Protein AF-A0A955QPY0-F1 (afdb_monomer)

Radius of gyration: 22.16 Å; Cα contacts (8 Å, |Δi|>4): 52; chains: 1; bounding box: 43×44×48 Å

pLDDT: mean 79.03, std 10.69, range [46.47, 92.56]

Sequence (100 aa):
MPRRVIIDGWKAQFAVSARRACQVLQACRATYQYRARRDPQAFLRKTIRQMAETRTRYGYRPIDVLLRREGWRVEYHHERPHGTDLTPCKFLQQAHGSRP

Structure (mmCIF, N/CA/C/O backbone):
data_AF-A0A955QPY0-F1
#
_entry.id   AF-A0A955QPY0-F1
#
loop_
_atom_site.group_PDB
_atom_site.id
_atom_site.type_symbol
_atom_site.label_atom_id
_atom_site.label_alt_id
_atom_site.label_comp_id
_atom_site.label_asym_id
_atom_site.label_entity_id
_atom_site.label_seq_id
_atom_site.pdbx_PDB_ins_code
_atom_site.Cartn_x
_atom_site.Cartn_y
_atom_site.Cartn_z
_atom_site.occupancy
_atom_site.B_iso_or_equiv
_atom_site.auth_seq_id
_atom_site.auth_comp_id
_atom_site.auth_asym_id
_atom_site.auth_atom_id
_atom_site.pdbx_PDB_model_num
ATOM 1 N N . MET A 1 1 ? -20.788 -10.981 10.338 1.00 60.19 1 MET A N 1
ATOM 2 C CA . MET A 1 1 ? -20.549 -9.694 11.031 1.00 60.19 1 MET A CA 1
ATOM 3 C C . MET A 1 1 ? -19.079 -9.588 11.432 1.00 60.19 1 MET A C 1
ATOM 5 O O . MET A 1 1 ? -18.576 -10.528 12.040 1.00 60.19 1 MET A O 1
ATOM 9 N N . PRO A 1 2 ? -18.355 -8.511 11.085 1.00 78.25 2 PRO A N 1
ATOM 10 C CA . PRO A 1 2 ? -16.948 -8.359 11.460 1.00 78.25 2 PRO A CA 1
ATOM 11 C C . PRO A 1 2 ? -16.792 -8.113 12.972 1.00 78.25 2 PRO A C 1
ATOM 13 O O . PRO A 1 2 ? -17.439 -7.229 13.531 1.00 78.25 2 PRO A O 1
ATOM 16 N N . ARG A 1 3 ? -15.884 -8.849 13.635 1.00 80.06 3 ARG A N 1
ATOM 17 C CA . ARG A 1 3 ? -15.632 -8.779 15.097 1.00 80.06 3 ARG A CA 1
ATOM 18 C C . ARG A 1 3 ? -15.359 -7.362 15.632 1.00 80.06 3 ARG A C 1
ATOM 20 O O . ARG A 1 3 ? -15.636 -7.090 16.794 1.00 80.06 3 ARG A O 1
ATOM 27 N N . ARG A 1 4 ? -14.852 -6.449 14.797 1.00 84.06 4 ARG A N 1
ATOM 28 C CA . ARG A 1 4 ? -14.633 -5.036 15.161 1.00 84.06 4 ARG A CA 1
ATOM 29 C C . ARG A 1 4 ? -15.912 -4.292 15.525 1.00 84.06 4 ARG A C 1
ATOM 31 O O . ARG A 1 4 ? -15.894 -3.554 16.496 1.00 84.06 4 ARG A O 1
ATOM 38 N N . VAL A 1 5 ? -16.999 -4.513 14.787 1.00 86.81 5 VAL A N 1
ATOM 39 C CA . VAL A 1 5 ? -18.266 -3.791 14.995 1.00 86.81 5 VAL A CA 1
ATOM 40 C C . VAL A 1 5 ? -18.850 -4.115 16.369 1.00 86.81 5 VAL A C 1
ATOM 42 O O . VAL A 1 5 ? -19.339 -3.229 17.058 1.00 86.81 5 VAL A O 1
ATOM 45 N N . ILE A 1 6 ? -18.706 -5.366 16.812 1.00 88.75 6 ILE A N 1
ATOM 46 C CA . ILE A 1 6 ? -19.126 -5.808 18.149 1.00 88.75 6 ILE A CA 1
ATOM 47 C C . ILE A 1 6 ? -18.299 -5.102 19.234 1.00 88.75 6 ILE A C 1
ATOM 49 O O . ILE A 1 6 ? -18.855 -4.603 20.208 1.00 88.75 6 ILE A O 1
ATOM 53 N N . ILE A 1 7 ? -16.977 -5.017 19.045 1.00 87.94 7 ILE A N 1
ATOM 54 C CA . ILE A 1 7 ? -16.072 -4.333 19.981 1.00 87.94 7 ILE A CA 1
ATOM 55 C C . ILE A 1 7 ? -16.390 -2.834 20.046 1.00 87.94 7 ILE A C 1
ATOM 57 O O . ILE A 1 7 ? -16.407 -2.268 21.135 1.00 87.94 7 ILE A O 1
ATOM 61 N N . ASP A 1 8 ? -16.652 -2.189 18.909 1.00 89.38 8 ASP A N 1
ATOM 62 C CA . ASP A 1 8 ? -16.983 -0.762 18.863 1.00 89.38 8 ASP A CA 1
ATOM 63 C C . ASP A 1 8 ? -18.344 -0.467 19.514 1.00 89.38 8 ASP A C 1
ATOM 65 O O . ASP A 1 8 ? -18.439 0.482 20.292 1.00 89.38 8 ASP A O 1
ATOM 69 N N . GLY A 1 9 ? -19.349 -1.326 19.309 1.00 89.56 9 GLY A N 1
ATOM 70 C CA . GLY A 1 9 ? -20.635 -1.243 20.010 1.00 89.56 9 GLY A CA 1
ATOM 71 C C . GLY A 1 9 ? -20.496 -1.402 21.528 1.00 89.56 9 GLY A C 1
ATOM 72 O O . GLY A 1 9 ? -21.022 -0.595 22.288 1.00 89.56 9 GLY A O 1
ATOM 73 N N . TRP A 1 10 ? -19.700 -2.373 21.984 1.00 89.25 10 TRP A N 1
ATOM 74 C CA . TRP A 1 10 ? -19.418 -2.571 23.412 1.00 89.25 10 TRP A CA 1
ATOM 75 C C . TRP A 1 10 ? -18.683 -1.390 24.046 1.00 89.25 10 TRP A C 1
ATOM 77 O O . TRP A 1 10 ? -18.997 -0.982 25.164 1.00 89.25 10 TRP A O 1
ATOM 87 N N . LYS A 1 11 ? -17.703 -0.818 23.341 1.00 90.62 11 LYS A N 1
ATOM 88 C CA . LYS A 1 11 ? -17.004 0.382 23.812 1.00 90.62 11 LYS A CA 1
ATOM 89 C C . LYS A 1 11 ? -17.962 1.560 23.976 1.00 90.62 11 LYS A C 1
ATOM 91 O O . LYS A 1 11 ? -17.840 2.278 24.961 1.00 90.62 11 LYS A O 1
ATOM 96 N N . ALA A 1 12 ? -18.886 1.748 23.032 1.00 90.69 12 ALA A N 1
ATOM 97 C CA . ALA A 1 12 ? -19.864 2.830 23.076 1.00 90.69 12 ALA A CA 1
ATOM 98 C C . ALA A 1 12 ? -20.891 2.637 24.202 1.00 90.69 12 ALA A C 1
ATOM 100 O O . ALA A 1 12 ? -21.182 3.580 24.928 1.00 90.69 12 ALA A O 1
ATOM 101 N N . GLN A 1 13 ? -21.394 1.414 24.385 1.00 92.56 13 GLN A N 1
ATOM 102 C CA . GLN A 1 13 ? -22.448 1.123 25.358 1.00 92.56 13 GLN A CA 1
ATOM 103 C C . GLN A 1 13 ? -21.949 1.089 26.810 1.00 92.56 13 GLN A C 1
ATOM 105 O O . GLN A 1 13 ? -22.672 1.501 27.711 1.00 92.56 13 GLN A O 1
ATOM 110 N N . PHE A 1 14 ? -20.720 0.618 27.046 1.00 88.19 14 PHE A N 1
ATOM 111 C CA . PHE A 1 14 ? -20.176 0.433 28.399 1.00 88.19 14 PHE A CA 1
ATOM 112 C C . PHE A 1 14 ? -19.045 1.410 28.757 1.00 88.19 14 PHE A C 1
ATOM 114 O O . PHE A 1 14 ? -18.429 1.258 29.809 1.00 88.19 14 PHE A O 1
ATOM 121 N N . ALA A 1 15 ? -18.720 2.373 27.885 1.00 89.69 15 ALA A N 1
ATOM 122 C CA . ALA A 1 15 ? -17.603 3.316 28.054 1.00 89.69 15 ALA A CA 1
ATOM 123 C C . ALA A 1 15 ? -16.256 2.636 28.397 1.00 89.69 15 ALA A C 1
ATOM 125 O O . ALA A 1 15 ? -15.404 3.180 29.100 1.00 89.69 15 ALA A O 1
ATOM 126 N N . VAL A 1 16 ? -16.049 1.412 27.900 1.00 89.00 16 VAL A N 1
ATOM 127 C CA . VAL A 1 16 ? -14.858 0.607 28.194 1.00 89.00 16 VAL A CA 1
ATOM 128 C C . VAL A 1 16 ? -13.754 0.818 27.163 1.00 89.00 16 VAL A C 1
ATOM 130 O O . VAL A 1 16 ? -13.991 1.090 25.986 1.00 89.00 16 VAL A O 1
ATOM 133 N N . SER A 1 17 ? -12.501 0.620 27.580 1.00 88.06 17 SER A N 1
ATOM 134 C CA . SER A 1 17 ? -11.375 0.622 26.645 1.00 88.06 17 SER A CA 1
ATOM 135 C C . SER A 1 17 ? -11.460 -0.554 25.664 1.00 88.06 17 SER A C 1
ATOM 137 O O . SER A 1 17 ? -11.930 -1.645 25.997 1.00 88.06 17 SER A O 1
ATOM 139 N N . ALA A 1 18 ? -10.900 -0.378 24.462 1.00 86.25 18 ALA A N 1
ATOM 140 C CA . ALA A 1 18 ? -10.803 -1.458 23.477 1.00 86.25 18 ALA A CA 1
ATOM 141 C C . ALA A 1 18 ? -10.097 -2.708 24.033 1.00 86.25 18 ALA A C 1
ATOM 143 O O . ALA A 1 18 ? -10.404 -3.822 23.624 1.00 86.25 18 ALA A O 1
ATOM 144 N N . ARG A 1 19 ? -9.173 -2.531 24.989 1.00 87.31 19 ARG A N 1
ATOM 145 C CA . ARG A 1 19 ? -8.479 -3.630 25.671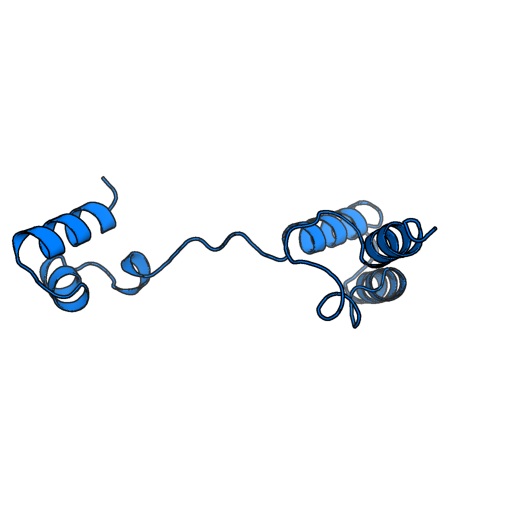 1.00 87.31 19 ARG A CA 1
ATOM 146 C C . ARG A 1 19 ? -9.452 -4.489 26.476 1.00 87.31 19 ARG A C 1
ATOM 148 O O . ARG A 1 19 ? -9.434 -5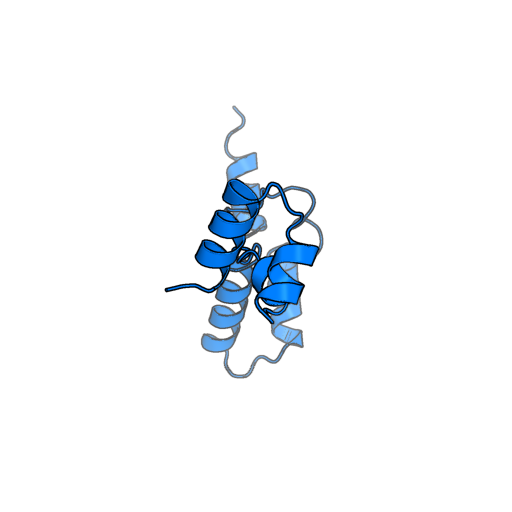.705 26.326 1.00 87.31 19 ARG A O 1
ATOM 155 N N . ARG A 1 20 ? -10.298 -3.851 27.289 1.00 87.81 20 ARG A N 1
ATOM 156 C CA . ARG A 1 20 ? -11.294 -4.522 28.135 1.00 87.81 20 ARG A CA 1
ATOM 157 C C . ARG A 1 20 ? -12.341 -5.232 27.272 1.00 87.81 20 ARG A C 1
ATOM 159 O O . ARG A 1 20 ? -12.608 -6.405 27.492 1.00 87.81 20 ARG A O 1
ATOM 166 N N . ALA A 1 21 ? -12.838 -4.561 26.232 1.00 88.50 21 ALA A N 1
ATOM 167 C CA . ALA A 1 21 ? -13.780 -5.150 25.281 1.00 88.50 21 ALA A CA 1
ATOM 168 C C . ALA A 1 21 ? -13.185 -6.365 24.538 1.00 88.50 21 ALA A C 1
ATOM 170 O O . ALA A 1 21 ? -13.834 -7.401 24.441 1.00 88.50 21 ALA A O 1
ATOM 171 N N . CYS A 1 22 ? -11.928 -6.287 24.074 1.00 89.62 22 CYS A N 1
ATO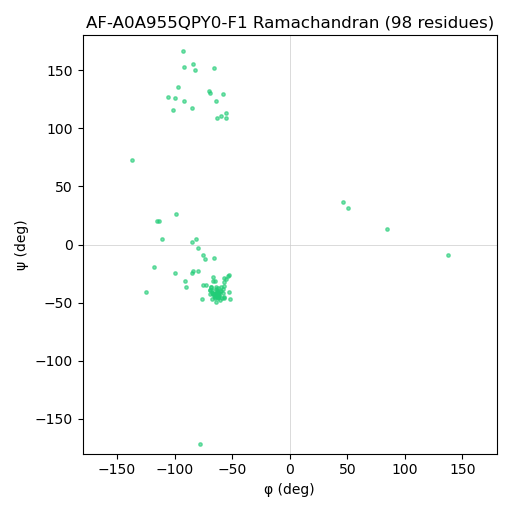M 172 C CA . CYS A 1 22 ? -11.255 -7.419 23.422 1.00 89.62 22 CYS A CA 1
ATOM 173 C C . CYS A 1 22 ? -11.039 -8.611 24.369 1.00 89.62 22 CYS A C 1
ATOM 175 O O . CYS A 1 22 ? -11.172 -9.749 23.933 1.00 89.62 22 CYS A O 1
ATOM 177 N N . GLN A 1 23 ? -10.710 -8.366 25.644 1.00 89.00 23 GLN A N 1
ATOM 178 C CA . GLN A 1 23 ? -10.522 -9.428 26.642 1.00 89.00 23 GLN A CA 1
ATOM 179 C C . GLN A 1 23 ? -11.822 -10.187 26.923 1.00 89.00 23 GLN A C 1
ATOM 181 O O . GLN A 1 23 ? -11.815 -11.413 26.918 1.00 89.00 23 GLN A O 1
ATOM 186 N N . VAL A 1 24 ? -12.930 -9.467 27.120 1.00 89.25 24 VAL A N 1
ATOM 187 C CA . VAL A 1 24 ? -14.244 -10.072 27.401 1.00 89.25 24 VAL A CA 1
ATOM 188 C C . VAL A 1 24 ? -14.763 -10.851 26.193 1.00 89.25 24 VAL A C 1
ATOM 190 O O . VAL A 1 24 ? -15.239 -11.970 26.334 1.00 89.25 24 VAL A O 1
ATOM 193 N N . LEU A 1 25 ? -14.613 -10.293 24.989 1.00 86.38 25 LEU A N 1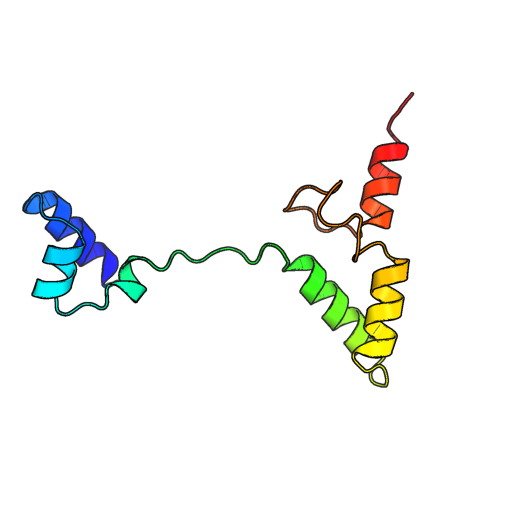
ATOM 194 C CA . LEU A 1 25 ? -15.063 -10.919 23.742 1.00 86.38 25 LEU A CA 1
ATOM 195 C C . LEU A 1 25 ? -14.083 -11.977 23.198 1.00 86.38 25 LEU A C 1
ATOM 197 O O . LEU A 1 25 ? -14.276 -12.453 22.079 1.00 86.38 25 LEU A O 1
ATOM 201 N N . GLN A 1 26 ? -13.010 -12.293 23.938 1.00 86.94 26 GLN A N 1
ATOM 202 C CA . GLN A 1 26 ? -11.918 -13.187 23.521 1.00 86.94 26 GLN A CA 1
ATOM 203 C C . GLN A 1 26 ? -11.411 -12.903 22.094 1.00 86.94 26 GLN A C 1
ATOM 205 O O . GLN A 1 26 ? -11.061 -13.797 21.322 1.00 86.94 26 GLN A O 1
ATOM 210 N N . ALA A 1 27 ? -11.380 -11.624 21.721 1.00 84.94 27 ALA A N 1
ATOM 211 C CA . ALA A 1 27 ? -10.947 -11.175 20.411 1.00 84.94 27 ALA A CA 1
ATOM 212 C C . ALA A 1 27 ? -9.479 -10.739 20.459 1.00 84.94 27 ALA A C 1
ATOM 214 O O . ALA A 1 27 ? -9.056 -9.991 21.344 1.00 84.94 27 ALA A O 1
ATOM 215 N N . CYS A 1 28 ? -8.686 -11.143 19.464 1.00 85.12 28 CYS A N 1
ATOM 216 C CA . CYS A 1 28 ? -7.303 -10.692 19.370 1.00 85.12 28 CYS A CA 1
ATOM 217 C C . CYS A 1 28 ? -7.245 -9.170 19.146 1.00 85.12 28 CYS A C 1
ATOM 219 O O . CYS A 1 28 ? -7.755 -8.628 18.159 1.00 85.12 28 CYS A O 1
ATOM 221 N N . ARG A 1 29 ? -6.539 -8.463 20.033 1.00 84.31 29 ARG A N 1
ATOM 222 C CA . ARG A 1 29 ? -6.312 -7.013 19.912 1.00 84.31 29 ARG A CA 1
ATOM 223 C C . ARG A 1 29 ? -5.633 -6.643 18.591 1.00 84.31 29 ARG A C 1
ATOM 225 O O . ARG A 1 29 ? -5.970 -5.616 18.010 1.00 84.31 29 ARG A O 1
ATOM 232 N N . ALA A 1 30 ? -4.722 -7.486 18.101 1.00 84.50 30 ALA A N 1
ATOM 233 C CA . ALA A 1 30 ? -4.021 -7.278 16.834 1.00 84.50 30 ALA A CA 1
ATOM 234 C C . ALA A 1 30 ? -5.002 -7.135 15.660 1.00 84.50 30 ALA A C 1
ATOM 236 O O . ALA A 1 30 ? -4.924 -6.173 14.902 1.00 84.50 30 ALA A O 1
ATOM 237 N N . THR A 1 31 ? -6.004 -8.014 15.575 1.00 84.06 31 THR A N 1
ATOM 238 C CA . THR A 1 31 ? -7.058 -7.930 14.552 1.00 84.06 31 THR A CA 1
ATOM 239 C C . THR A 1 31 ? -7.964 -6.709 14.713 1.00 84.06 31 THR A C 1
ATOM 241 O O . THR A 1 31 ? -8.426 -6.162 13.714 1.00 84.06 31 THR A O 1
ATOM 244 N N . TYR A 1 32 ? -8.198 -6.238 15.945 1.00 84.19 32 TYR A N 1
ATOM 245 C CA . TYR A 1 32 ? -8.947 -4.999 16.189 1.00 84.19 32 TYR A CA 1
ATOM 246 C C . TYR A 1 32 ? -8.147 -3.742 15.820 1.00 84.19 32 TYR A C 1
ATOM 248 O O . TYR A 1 32 ? -8.715 -2.762 15.351 1.00 84.19 32 TYR A O 1
ATOM 256 N N . GLN A 1 33 ? -6.829 -3.746 16.014 1.00 84.69 33 GLN A N 1
ATOM 257 C CA . GLN A 1 33 ? -5.974 -2.596 15.709 1.00 84.69 33 GLN A CA 1
ATOM 258 C C . GLN A 1 33 ? -5.526 -2.548 14.250 1.00 84.69 33 GLN A C 1
ATOM 260 O O . GLN A 1 33 ? -5.241 -1.465 13.742 1.00 84.69 33 GLN A O 1
ATOM 265 N N . TYR A 1 34 ? -5.494 -3.691 13.563 1.00 84.88 34 TYR A N 1
ATOM 266 C CA . TYR A 1 34 ? -5.065 -3.789 12.174 1.00 84.88 34 TYR A CA 1
ATOM 267 C C . TYR A 1 34 ? -5.867 -2.836 11.286 1.00 84.88 34 TYR A C 1
ATOM 269 O O . TYR A 1 34 ? -7.051 -3.041 11.061 1.00 84.88 34 TYR A O 1
ATOM 277 N N . ARG A 1 35 ? -5.277 -1.762 10.779 1.00 78.31 35 ARG A N 1
ATOM 278 C CA . ARG A 1 35 ? -5.902 -0.974 9.714 1.00 78.31 35 ARG A CA 1
ATOM 279 C C . ARG A 1 35 ? -5.250 -1.405 8.418 1.00 78.31 35 ARG A C 1
ATOM 281 O O . ARG A 1 35 ? -4.023 -1.371 8.336 1.00 78.31 35 ARG A O 1
ATOM 288 N N . ALA A 1 36 ? -6.056 -1.812 7.439 1.00 75.25 36 ALA A N 1
ATOM 289 C CA . ALA A 1 36 ? -5.555 -2.046 6.096 1.00 75.25 36 ALA A CA 1
ATOM 290 C C . ALA A 1 36 ? -4.868 -0.756 5.631 1.00 75.25 36 ALA A C 1
ATOM 292 O O . ALA A 1 36 ? -5.503 0.291 5.510 1.00 75.25 36 ALA A O 1
ATOM 293 N N . ARG A 1 37 ? -3.549 -0.814 5.464 1.00 71.12 37 ARG A N 1
ATOM 294 C CA . ARG A 1 37 ? -2.779 0.273 4.869 1.00 71.12 37 ARG A CA 1
ATOM 295 C C . ARG A 1 37 ? -2.707 -0.026 3.383 1.00 71.12 37 ARG A C 1
ATOM 297 O O . ARG A 1 37 ? -2.262 -1.109 3.006 1.00 71.12 37 ARG A O 1
ATOM 304 N N . ARG A 1 38 ? -3.165 0.912 2.551 1.00 65.25 38 ARG A N 1
ATOM 305 C CA . ARG A 1 38 ? -2.905 0.850 1.111 1.00 65.25 38 ARG A CA 1
ATOM 306 C C . ARG A 1 38 ? -1.392 0.816 0.939 1.00 65.25 38 ARG A C 1
ATOM 308 O O . ARG A 1 38 ? -0.704 1.609 1.577 1.00 65.25 38 ARG A O 1
ATOM 315 N N . ASP A 1 39 ? -0.896 -0.135 0.155 1.00 66.69 39 ASP A N 1
ATOM 316 C CA . ASP A 1 39 ? 0.537 -0.28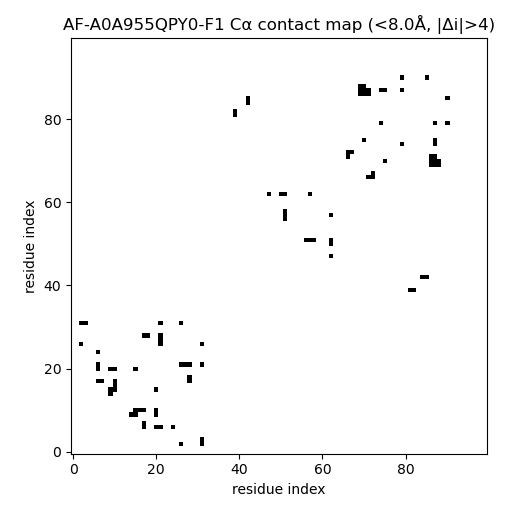8 -0.072 1.00 66.69 39 ASP A CA 1
ATOM 317 C C . ASP A 1 39 ? 1.071 1.009 -0.703 1.00 66.69 39 ASP A C 1
ATOM 319 O O . ASP A 1 39 ? 0.712 1.311 -1.847 1.00 66.69 39 ASP A O 1
ATOM 323 N N . PRO A 1 40 ? 1.889 1.802 0.017 1.00 66.00 40 PRO A N 1
ATOM 324 C CA . PRO A 1 40 ? 2.403 3.062 -0.511 1.00 66.00 40 PRO A CA 1
ATOM 325 C C . PRO A 1 40 ? 3.342 2.838 -1.705 1.00 66.00 40 PRO A C 1
ATOM 327 O O . PRO A 1 40 ? 3.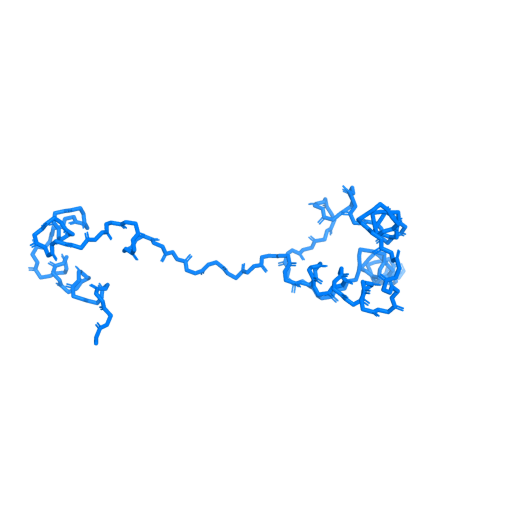679 3.789 -2.402 1.00 66.00 40 PRO A O 1
ATOM 330 N N . GLN A 1 41 ? 3.761 1.592 -1.953 1.00 73.12 41 GLN A N 1
ATOM 331 C CA . GLN A 1 41 ? 4.685 1.199 -3.013 1.00 73.12 41 GLN A CA 1
ATOM 332 C C . GLN A 1 41 ? 4.025 0.282 -4.055 1.00 73.12 41 GLN A C 1
ATOM 334 O O . GLN A 1 41 ? 4.722 -0.411 -4.799 1.00 73.12 41 GLN A O 1
ATOM 339 N N . ALA A 1 42 ? 2.688 0.278 -4.146 1.00 77.44 42 ALA A N 1
ATOM 340 C CA . ALA A 1 42 ? 1.955 -0.541 -5.116 1.00 77.44 42 ALA A CA 1
ATOM 341 C C . ALA A 1 42 ? 2.457 -0.333 -6.557 1.00 77.44 42 ALA A C 1
ATOM 343 O O . ALA A 1 42 ? 2.638 -1.298 -7.302 1.00 77.44 42 ALA A O 1
ATOM 344 N N . PHE A 1 43 ? 2.746 0.919 -6.924 1.00 79.12 43 PHE A N 1
ATOM 345 C CA . PHE A 1 43 ? 3.267 1.265 -8.241 1.00 79.12 43 PHE A CA 1
ATOM 346 C C . PHE A 1 43 ? 4.692 0.721 -8.468 1.00 79.12 43 PHE A C 1
ATOM 348 O O . PHE A 1 43 ? 4.931 0.053 -9.469 1.00 79.12 43 PHE A O 1
ATOM 355 N N . LEU A 1 44 ? 5.613 0.888 -7.509 1.00 80.44 44 LEU A N 1
ATOM 356 C CA . LEU A 1 44 ? 6.969 0.319 -7.586 1.00 80.44 44 LEU A CA 1
ATOM 357 C C . LEU A 1 44 ? 6.938 -1.207 -7.756 1.00 80.44 44 LEU A C 1
ATOM 359 O O . LEU A 1 44 ? 7.627 -1.759 -8.610 1.00 80.44 44 LEU A O 1
ATOM 363 N N . ARG A 1 45 ? 6.097 -1.899 -6.982 1.00 84.25 45 ARG A N 1
ATOM 364 C CA . ARG A 1 45 ? 5.939 -3.358 -7.088 1.00 84.25 45 ARG A CA 1
ATOM 365 C C . ARG A 1 45 ? 5.395 -3.786 -8.446 1.00 84.25 45 ARG A C 1
ATOM 367 O O . ARG A 1 45 ? 5.85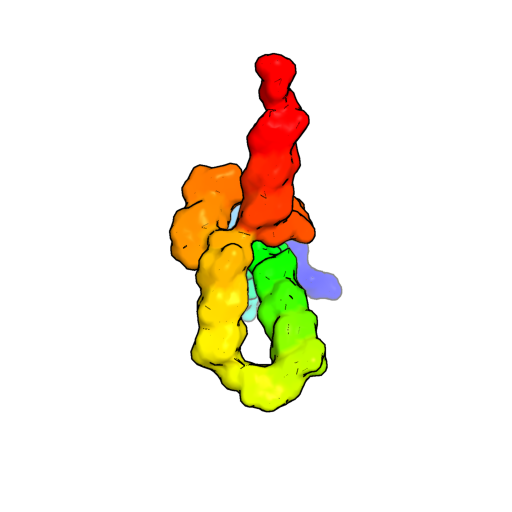8 -4.787 -8.991 1.00 84.25 45 ARG A O 1
ATOM 374 N N . LYS A 1 46 ? 4.443 -3.030 -9.003 1.00 86.12 46 LYS A N 1
ATOM 375 C CA . LYS A 1 46 ? 3.918 -3.262 -10.355 1.00 86.12 46 LYS A CA 1
ATOM 376 C C . LYS A 1 46 ? 5.017 -3.095 -11.406 1.00 86.12 46 LYS A C 1
ATOM 378 O O . LYS A 1 46 ? 5.162 -3.967 -12.254 1.00 86.12 46 LYS A O 1
ATOM 383 N N . THR A 1 47 ? 5.825 -2.044 -11.304 1.00 85.06 47 THR A N 1
ATOM 384 C CA . THR A 1 47 ? 6.955 -1.793 -12.208 1.00 85.06 47 THR A CA 1
ATOM 385 C C . THR A 1 47 ? 8.004 -2.902 -12.130 1.00 85.06 47 THR A C 1
ATOM 387 O O . THR A 1 47 ? 8.422 -3.420 -13.161 1.00 85.06 47 THR A O 1
ATOM 390 N N . ILE A 1 48 ? 8.375 -3.343 -10.922 1.00 86.25 48 ILE A N 1
ATOM 391 C CA . ILE A 1 48 ? 9.302 -4.472 -10.728 1.00 86.25 48 ILE A CA 1
ATOM 392 C C . ILE A 1 48 ? 8.756 -5.740 -11.386 1.00 86.25 48 ILE A C 1
ATOM 394 O O . ILE A 1 48 ? 9.486 -6.427 -12.100 1.00 86.25 48 ILE A O 1
ATOM 398 N N . ARG A 1 49 ? 7.468 -6.036 -11.173 1.00 88.44 49 ARG A N 1
ATOM 399 C CA . ARG A 1 49 ? 6.807 -7.190 -11.786 1.00 88.44 49 ARG A CA 1
ATOM 400 C C . ARG A 1 49 ? 6.841 -7.100 -13.310 1.00 88.44 49 ARG A C 1
ATOM 402 O O . ARG A 1 49 ? 7.278 -8.046 -13.949 1.00 88.44 49 ARG A O 1
ATOM 409 N N . GLN A 1 50 ? 6.485 -5.953 -13.878 1.00 88.50 50 GLN A N 1
ATOM 410 C CA . GLN A 1 50 ? 6.513 -5.732 -15.322 1.00 88.50 50 GLN A CA 1
ATOM 411 C C . GLN A 1 50 ? 7.927 -5.881 -15.907 1.00 88.50 50 GLN A C 1
ATOM 413 O O . GLN A 1 50 ? 8.100 -6.473 -16.973 1.00 88.50 50 GLN A O 1
ATOM 418 N N . MET A 1 51 ? 8.957 -5.385 -15.215 1.00 86.44 51 MET A N 1
ATOM 419 C CA . MET A 1 51 ? 10.355 -5.561 -15.626 1.00 86.44 51 MET A CA 1
ATOM 420 C C . MET A 1 51 ? 10.773 -7.036 -15.614 1.00 86.44 51 MET A C 1
ATOM 422 O O . MET A 1 51 ? 11.460 -7.475 -16.537 1.00 86.44 51 MET A O 1
ATOM 426 N N . ALA A 1 52 ? 10.347 -7.793 -14.599 1.00 87.38 52 ALA A N 1
ATOM 427 C CA . ALA A 1 52 ? 10.614 -9.226 -14.492 1.00 87.38 52 ALA A CA 1
ATOM 428 C C . ALA A 1 52 ? 9.854 -10.040 -15.557 1.00 87.38 52 ALA A C 1
ATOM 430 O O . ALA A 1 52 ? 10.423 -10.952 -16.150 1.00 87.38 52 ALA A O 1
ATOM 431 N N . GLU A 1 53 ? 8.604 -9.677 -15.850 1.00 87.38 53 GLU A N 1
ATOM 432 C CA . GLU A 1 53 ? 7.780 -10.299 -16.896 1.00 87.38 53 GLU A CA 1
ATOM 433 C C . GLU A 1 53 ? 8.361 -10.048 -18.292 1.00 87.38 53 GLU A C 1
ATOM 435 O O . GLU A 1 53 ? 8.496 -10.975 -19.085 1.00 87.38 53 GLU A O 1
ATOM 440 N N . THR A 1 54 ? 8.783 -8.812 -18.575 1.00 87.12 54 THR A N 1
ATOM 441 C CA . THR A 1 54 ? 9.366 -8.435 -19.876 1.00 87.12 54 THR A CA 1
ATOM 442 C C . THR A 1 54 ? 10.718 -9.118 -20.114 1.00 87.12 54 THR A C 1
ATOM 444 O O . THR A 1 54 ? 11.131 -9.323 -21.255 1.00 87.12 54 THR A O 1
ATOM 447 N N . ARG A 1 55 ? 11.454 -9.440 -19.043 1.00 82.12 55 ARG A N 1
ATOM 448 C CA . ARG A 1 55 ? 12.815 -9.985 -19.113 1.00 82.12 55 ARG A CA 1
ATOM 449 C C . ARG A 1 55 ? 12.987 -11.129 -18.117 1.00 82.12 55 ARG A C 1
ATOM 451 O O . ARG A 1 55 ? 13.719 -11.000 -17.145 1.00 82.12 55 ARG A O 1
ATOM 458 N N . THR A 1 56 ? 12.383 -12.282 -18.399 1.00 77.19 56 THR A N 1
ATOM 459 C CA . THR A 1 56 ? 12.342 -13.457 -17.500 1.00 77.19 56 THR A CA 1
ATOM 460 C C . THR A 1 56 ? 13.714 -13.946 -17.010 1.00 77.19 56 THR A C 1
ATOM 462 O O . THR A 1 56 ? 13.822 -14.497 -15.921 1.00 77.19 56 THR A O 1
ATOM 465 N N . ARG A 1 57 ? 14.794 -13.720 -17.775 1.00 86.94 57 ARG A N 1
ATOM 466 C CA . ARG A 1 57 ? 16.171 -14.072 -17.365 1.00 86.94 57 ARG A CA 1
ATOM 467 C C . ARG A 1 57 ? 16.775 -13.126 -16.320 1.00 86.94 57 ARG A C 1
ATOM 469 O O . ARG A 1 57 ? 17.877 -13.373 -15.836 1.00 86.94 57 ARG A O 1
ATOM 476 N N . TYR A 1 58 ? 16.116 -12.013 -16.013 1.00 82.50 58 TYR A N 1
ATOM 477 C CA . TYR A 1 58 ? 16.658 -11.003 -15.115 1.00 82.50 58 TYR A CA 1
ATOM 478 C C . TYR A 1 58 ? 16.347 -11.394 -13.672 1.00 82.50 58 TYR A C 1
ATOM 480 O O . TYR A 1 58 ? 15.193 -11.458 -13.260 1.00 82.50 58 TYR A O 1
ATOM 488 N N . GLY A 1 59 ? 17.399 -11.629 -12.888 1.00 82.12 59 GLY A N 1
ATOM 489 C CA . GLY A 1 59 ? 17.289 -11.741 -11.436 1.00 82.12 59 GLY A CA 1
ATOM 490 C C . GLY A 1 59 ? 17.165 -10.374 -10.752 1.00 82.12 59 GLY A C 1
ATOM 491 O O . GLY A 1 59 ? 17.095 -9.322 -11.392 1.00 82.12 59 GLY A O 1
ATOM 492 N N . TYR A 1 60 ? 17.234 -10.374 -9.421 1.00 84.88 60 TYR A N 1
ATOM 493 C CA . TYR A 1 60 ? 17.131 -9.155 -8.608 1.00 84.88 60 TYR A CA 1
ATOM 494 C C . TYR A 1 60 ? 18.188 -8.087 -8.957 1.00 84.88 60 TYR A C 1
ATOM 496 O O . TYR A 1 60 ? 17.920 -6.891 -8.871 1.00 84.88 60 TYR A O 1
ATOM 504 N N . ARG A 1 61 ? 19.393 -8.504 -9.371 1.00 85.75 61 ARG A N 1
ATOM 505 C CA . ARG A 1 61 ? 20.537 -7.606 -9.583 1.00 85.75 61 ARG A CA 1
ATOM 506 C C . ARG A 1 61 ? 20.438 -6.791 -10.884 1.00 85.75 61 ARG A C 1
ATOM 508 O O . ARG A 1 61 ? 20.602 -5.576 -10.807 1.00 85.75 61 ARG A O 1
ATOM 515 N N . PRO A 1 62 ? 20.099 -7.379 -12.048 1.00 87.94 62 PRO A N 1
ATOM 516 C CA . PRO A 1 62 ? 19.751 -6.599 -13.239 1.00 87.94 62 PRO A CA 1
ATOM 517 C C . PRO A 1 62 ? 18.573 -5.636 -13.025 1.00 87.94 62 PRO A C 1
ATOM 519 O O . PRO A 1 62 ? 18.606 -4.513 -13.523 1.00 87.94 62 PRO A O 1
ATOM 522 N N . ILE A 1 63 ? 17.555 -6.046 -12.259 1.00 87.56 63 ILE A N 1
ATOM 523 C CA . ILE A 1 63 ? 16.398 -5.195 -11.944 1.00 87.56 63 ILE A CA 1
ATOM 524 C C . ILE A 1 63 ? 16.812 -4.014 -11.051 1.00 87.56 63 ILE A C 1
ATOM 526 O O . ILE A 1 63 ? 16.413 -2.887 -11.330 1.00 87.56 63 ILE A O 1
ATOM 530 N N . ASP A 1 64 ? 17.676 -4.219 -10.049 1.00 85.56 64 ASP A N 1
ATOM 531 C CA . ASP A 1 64 ? 18.213 -3.129 -9.212 1.00 85.56 64 ASP A CA 1
ATOM 532 C C . ASP A 1 64 ? 18.980 -2.088 -10.047 1.00 85.56 64 ASP A C 1
ATOM 534 O O . ASP A 1 64 ? 18.859 -0.891 -9.799 1.00 85.56 64 ASP A O 1
ATOM 538 N N . VAL A 1 65 ? 19.716 -2.503 -11.086 1.00 88.06 65 VAL A N 1
ATOM 539 C CA . VAL A 1 65 ? 20.388 -1.559 -12.001 1.00 88.06 65 VAL A CA 1
ATOM 540 C C . VAL A 1 65 ? 19.376 -0.747 -12.816 1.00 88.06 65 VAL A C 1
ATOM 542 O O . VAL A 1 65 ? 19.555 0.459 -12.976 1.00 88.06 65 VAL A O 1
ATOM 545 N N . LEU A 1 66 ? 18.305 -1.371 -13.313 1.00 86.38 66 LEU A N 1
ATOM 546 C CA . LEU A 1 66 ? 17.244 -0.666 -14.046 1.00 86.38 66 LEU A CA 1
ATOM 547 C C . LEU A 1 66 ? 16.503 0.332 -13.153 1.00 86.38 66 LEU A C 1
ATOM 549 O O . LEU A 1 66 ? 16.292 1.474 -13.551 1.00 86.38 66 LEU A O 1
ATOM 553 N N . LEU A 1 67 ? 16.191 -0.066 -11.921 1.00 85.50 67 LEU A N 1
ATOM 554 C CA . LEU A 1 67 ? 15.566 0.808 -10.934 1.00 85.50 67 LEU A CA 1
ATOM 555 C C . LEU A 1 67 ? 16.460 2.005 -10.583 1.00 85.50 67 LEU A C 1
ATOM 557 O O . LEU A 1 67 ? 15.976 3.122 -10.430 1.00 85.50 67 LEU A O 1
ATOM 561 N N . ARG A 1 68 ? 17.779 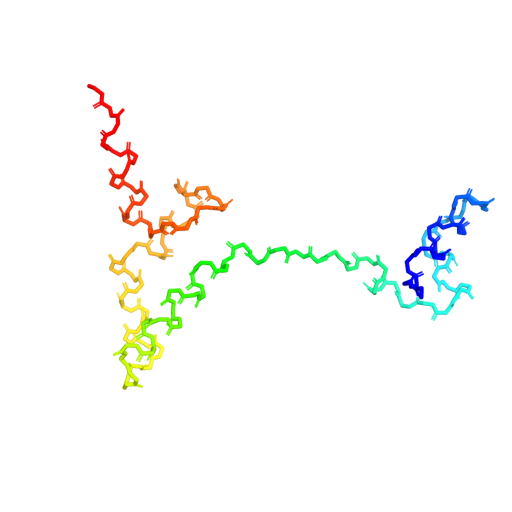1.809 -10.500 1.00 83.38 68 ARG A N 1
ATOM 562 C CA . ARG A 1 68 ? 18.720 2.922 -10.304 1.00 83.38 68 ARG A CA 1
ATOM 563 C C . ARG A 1 68 ? 18.709 3.902 -11.474 1.00 83.38 68 ARG A C 1
ATOM 565 O O . ARG A 1 68 ? 18.739 5.100 -11.232 1.00 83.38 68 ARG A O 1
ATOM 572 N N . ARG A 1 69 ? 18.632 3.408 -12.716 1.00 83.06 69 ARG A N 1
ATOM 573 C CA . ARG A 1 69 ? 18.546 4.258 -13.919 1.00 83.06 69 ARG A CA 1
ATOM 574 C C . ARG A 1 69 ? 17.257 5.076 -13.974 1.00 83.06 69 ARG A C 1
ATOM 576 O O . ARG A 1 69 ? 17.269 6.173 -14.508 1.00 83.06 69 ARG A O 1
ATOM 583 N N . GLU A 1 70 ? 16.168 4.550 -13.425 1.00 80.69 70 GLU A N 1
ATOM 584 C CA . GLU A 1 70 ? 14.882 5.250 -13.323 1.00 80.69 70 GLU A CA 1
ATOM 585 C C . GLU A 1 70 ? 14.759 6.160 -12.077 1.00 80.69 70 GLU A C 1
ATOM 587 O O . GLU A 1 70 ? 13.694 6.744 -11.867 1.00 80.69 70 GLU A O 1
ATOM 592 N N . GLY A 1 71 ? 15.808 6.277 -11.248 1.00 77.75 71 GLY A N 1
ATOM 593 C CA . GLY A 1 71 ? 15.846 7.187 -10.090 1.00 77.75 71 GLY A CA 1
ATOM 594 C C . GLY A 1 71 ? 15.226 6.640 -8.793 1.00 77.75 71 GLY A C 1
ATOM 595 O O . GLY A 1 71 ? 15.000 7.379 -7.838 1.00 77.75 71 GLY A O 1
ATOM 596 N N . TRP A 1 72 ? 14.955 5.334 -8.690 1.00 76.75 72 TRP A N 1
ATOM 597 C CA . TRP A 1 72 ? 14.185 4.773 -7.564 1.00 76.75 72 TRP A CA 1
ATOM 598 C C . TRP A 1 72 ? 14.915 4.681 -6.213 1.00 76.75 72 TRP A C 1
ATOM 600 O O . TRP A 1 72 ? 14.264 4.417 -5.206 1.00 76.75 72 TRP A O 1
ATOM 610 N N . ARG A 1 73 ? 16.244 4.860 -6.153 1.00 64.94 73 ARG A N 1
ATOM 611 C CA . ARG A 1 73 ? 17.029 4.630 -4.918 1.00 64.94 73 ARG A CA 1
ATOM 612 C C . ARG A 1 73 ? 17.209 5.843 -4.005 1.00 64.94 73 ARG A C 1
ATOM 614 O O . ARG A 1 73 ? 17.371 5.640 -2.808 1.00 64.94 73 ARG A O 1
ATOM 621 N N . VAL A 1 74 ? 17.256 7.057 -4.549 1.00 55.72 74 VAL A N 1
ATOM 622 C CA . VAL A 1 74 ? 17.680 8.256 -3.796 1.00 55.72 74 VAL A CA 1
ATOM 623 C C . VAL A 1 74 ? 16.610 9.350 -3.854 1.00 55.72 74 VAL A C 1
ATOM 625 O O . VAL A 1 74 ? 16.263 9.921 -2.827 1.00 55.72 74 VAL A O 1
ATOM 628 N N . GLU A 1 75 ? 15.988 9.556 -5.016 1.00 54.59 75 GLU A N 1
ATOM 629 C CA . GLU A 1 75 ? 14.980 10.609 -5.236 1.00 54.59 75 GLU A CA 1
ATOM 630 C C . GLU A 1 75 ? 13.563 10.195 -4.802 1.00 54.59 75 GLU A C 1
ATOM 632 O O . GLU A 1 75 ? 12.731 11.042 -4.478 1.00 54.59 75 GLU A O 1
ATOM 637 N N . TYR A 1 76 ? 13.284 8.884 -4.738 1.00 62.00 76 TYR A N 1
ATOM 638 C CA . TYR A 1 76 ? 11.944 8.344 -4.460 1.00 62.00 76 TYR A CA 1
ATOM 639 C C . TYR A 1 76 ? 11.333 8.834 -3.135 1.00 62.00 76 TYR A C 1
ATOM 641 O O . TYR A 1 76 ? 10.110 8.928 -3.029 1.00 62.00 76 TYR A O 1
ATOM 649 N N . HIS A 1 77 ? 12.164 9.154 -2.137 1.00 55.16 77 HIS A N 1
ATOM 650 C CA . HIS A 1 77 ? 11.708 9.642 -0.832 1.00 55.16 77 HIS A CA 1
ATOM 651 C C . HIS A 1 77 ? 11.793 11.160 -0.661 1.00 55.16 77 HIS A C 1
ATOM 653 O O . HIS A 1 77 ? 11.061 11.693 0.167 1.00 55.16 77 HIS A O 1
ATOM 659 N N . HIS A 1 78 ? 12.670 11.844 -1.401 1.00 58.12 78 HIS A N 1
ATOM 660 C CA . HIS A 1 78 ? 12.928 13.269 -1.185 1.00 58.12 78 HIS A CA 1
ATOM 661 C C . HIS A 1 78 ? 12.000 14.167 -2.013 1.00 58.12 78 HIS A C 1
ATOM 663 O O . HIS A 1 78 ? 11.556 15.197 -1.519 1.00 58.12 78 HIS A O 1
ATOM 669 N N . GLU A 1 79 ? 11.658 13.770 -3.244 1.00 58.06 79 GLU A N 1
ATOM 670 C CA . GLU A 1 79 ? 11.033 14.700 -4.202 1.00 58.06 79 GLU A CA 1
ATOM 671 C C . GLU A 1 79 ? 9.621 14.293 -4.632 1.00 58.06 79 GLU A C 1
ATOM 673 O O . GLU A 1 79 ? 8.848 15.129 -5.096 1.00 58.06 79 GLU A O 1
ATOM 678 N N . ARG A 1 80 ? 9.237 13.025 -4.451 1.00 66.50 80 ARG A N 1
ATOM 679 C CA . ARG A 1 80 ? 7.999 12.490 -5.021 1.00 66.50 80 ARG A CA 1
ATOM 680 C C . ARG A 1 80 ? 6.880 12.279 -3.986 1.00 66.50 80 ARG A C 1
ATOM 682 O O . ARG A 1 80 ? 7.068 11.519 -3.036 1.00 66.50 80 ARG A O 1
ATOM 689 N N . PRO A 1 81 ? 5.663 12.820 -4.203 1.00 65.81 81 PRO A N 1
ATOM 690 C CA . PRO A 1 81 ? 4.527 12.593 -3.320 1.00 65.81 81 PRO A CA 1
ATOM 691 C C . PRO A 1 81 ? 4.029 11.142 -3.394 1.00 65.81 81 PRO A C 1
ATOM 693 O O . PRO A 1 81 ? 3.782 10.590 -4.473 1.00 65.81 81 PRO A O 1
ATOM 696 N N . HIS A 1 82 ? 3.851 10.528 -2.221 1.00 63.47 82 HIS A N 1
ATOM 697 C CA . HIS A 1 82 ? 3.300 9.182 -2.075 1.00 63.47 82 HIS A CA 1
ATOM 698 C C . HIS A 1 82 ? 1.852 9.143 -2.592 1.00 63.47 82 HIS A C 1
ATOM 700 O O . HIS A 1 82 ? 0.951 9.694 -1.965 1.00 63.47 82 HIS A O 1
ATOM 706 N N . GLY A 1 83 ? 1.632 8.495 -3.741 1.00 64.69 83 GLY A N 1
ATOM 707 C CA . GLY A 1 83 ? 0.306 8.362 -4.363 1.00 64.69 83 GLY A CA 1
ATOM 708 C C . GLY A 1 83 ? 0.263 8.563 -5.881 1.00 64.69 83 GLY A C 1
ATOM 709 O O . GLY A 1 83 ? -0.764 8.280 -6.484 1.00 64.69 83 GLY A O 1
ATOM 710 N N . THR A 1 84 ? 1.351 9.018 -6.510 1.00 72.25 84 THR A N 1
ATOM 711 C CA . THR A 1 84 ? 1.452 9.093 -7.980 1.00 72.25 84 THR A CA 1
ATOM 712 C C . THR A 1 84 ? 1.853 7.753 -8.596 1.00 72.25 84 THR A C 1
ATOM 714 O O . THR A 1 84 ? 2.646 7.022 -8.007 1.00 72.25 84 THR A O 1
ATOM 717 N N . ASP A 1 85 ? 1.408 7.488 -9.827 1.00 76.25 85 ASP A N 1
ATOM 718 C CA . ASP A 1 85 ? 1.742 6.295 -10.633 1.00 76.25 85 ASP A CA 1
ATOM 719 C C . ASP A 1 85 ? 2.857 6.556 -11.6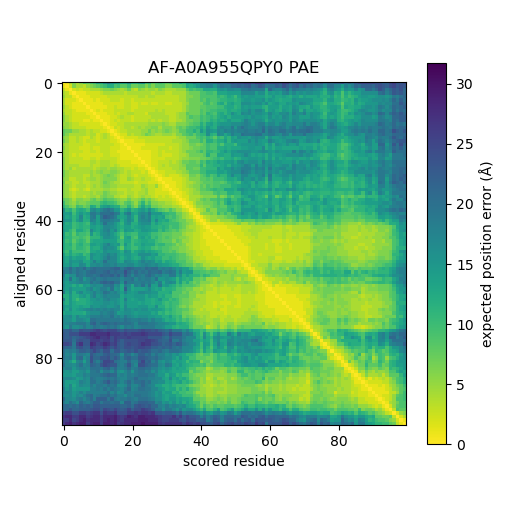74 1.00 76.25 85 ASP A C 1
ATOM 721 O O . ASP A 1 85 ? 2.915 5.936 -12.732 1.00 76.25 85 ASP A O 1
ATOM 725 N N . LEU A 1 86 ? 3.735 7.530 -11.432 1.00 77.06 86 LEU A N 1
ATOM 726 C CA . LEU A 1 86 ? 4.809 7.904 -12.367 1.00 77.06 86 LEU A CA 1
ATOM 727 C C . LEU A 1 86 ? 6.114 7.153 -12.068 1.00 77.06 86 LEU A C 1
ATOM 729 O O . LEU A 1 86 ? 6.262 6.554 -11.019 1.00 77.06 86 LEU A O 1
ATOM 733 N N . THR A 1 87 ? 7.113 7.139 -12.940 1.00 78.50 87 THR A N 1
ATOM 734 C CA . THR A 1 87 ? 8.482 6.793 -12.492 1.00 78.50 87 THR A CA 1
ATOM 735 C C . THR A 1 87 ? 9.150 8.053 -11.928 1.00 78.50 87 THR A C 1
ATOM 737 O O . THR A 1 87 ? 8.723 9.145 -12.302 1.00 78.50 87 THR A O 1
ATOM 740 N N . PRO A 1 88 ? 10.157 7.962 -11.036 1.00 78.00 88 PRO A N 1
ATOM 741 C CA . PRO A 1 88 ? 10.852 9.146 -10.514 1.00 78.00 88 PRO A CA 1
ATOM 742 C C . PRO A 1 88 ? 11.352 10.082 -11.625 1.00 78.00 88 PRO A C 1
ATOM 744 O O . PRO A 1 88 ? 10.999 11.256 -11.623 1.00 78.00 88 PRO A O 1
ATOM 747 N N . CYS A 1 89 ? 12.008 9.557 -12.667 1.00 78.69 89 CYS A N 1
ATOM 748 C CA . CYS A 1 89 ? 12.413 10.383 -13.812 1.00 78.69 89 CYS A CA 1
ATOM 749 C C . CYS A 1 89 ? 11.234 11.059 -14.538 1.00 78.69 89 CYS A C 1
ATOM 751 O O . CYS A 1 89 ? 11.340 12.221 -14.915 1.00 78.69 89 CYS A O 1
ATOM 753 N N . LYS A 1 90 ? 10.098 10.369 -14.727 1.00 79.62 90 LYS A N 1
ATOM 754 C CA . LYS A 1 90 ? 8.905 10.974 -15.353 1.00 79.62 90 LYS A CA 1
ATOM 755 C C . LYS A 1 90 ? 8.274 12.042 -14.464 1.00 79.62 90 LYS A C 1
ATOM 757 O O . LYS A 1 90 ? 7.772 13.038 -14.972 1.00 79.62 90 LYS A O 1
ATOM 762 N N . PHE A 1 91 ? 8.295 11.826 -13.152 1.00 78.00 91 PHE A N 1
ATOM 763 C CA . PHE A 1 91 ? 7.837 12.800 -12.173 1.00 78.00 91 PHE A CA 1
ATOM 764 C C . PHE A 1 91 ? 8.691 14.075 -12.236 1.00 78.00 91 PHE A C 1
ATOM 766 O O . PHE A 1 91 ? 8.137 15.165 -12.346 1.00 78.00 91 PHE A O 1
ATOM 773 N N . LEU A 1 92 ? 10.019 13.938 -12.287 1.00 75.81 92 LEU A N 1
ATOM 774 C CA . LEU A 1 92 ? 10.928 15.078 -12.431 1.00 75.81 92 LEU A CA 1
ATOM 775 C C . LEU A 1 92 ? 10.759 15.795 -13.770 1.00 75.81 92 LEU A C 1
ATOM 777 O O . LEU A 1 92 ? 10.676 17.018 -13.801 1.00 75.81 92 LEU A O 1
ATOM 781 N N . GLN A 1 93 ? 10.612 15.062 -14.874 1.00 76.50 93 GLN A N 1
ATOM 782 C CA . GLN A 1 93 ? 10.338 15.662 -16.186 1.00 76.50 93 GLN A CA 1
ATOM 783 C C . GLN A 1 93 ? 9.056 16.508 -16.189 1.00 76.50 93 GLN A C 1
ATOM 785 O O . GLN A 1 93 ? 9.048 17.600 -16.753 1.00 76.50 93 GLN A O 1
ATOM 790 N N . GLN A 1 94 ? 7.987 16.040 -15.537 1.00 76.12 94 GLN A N 1
ATOM 791 C CA . GLN A 1 94 ? 6.746 16.811 -15.410 1.00 76.12 94 GLN A CA 1
ATOM 792 C C . GLN A 1 94 ? 6.908 18.036 -14.503 1.00 76.12 94 GLN A C 1
ATOM 794 O O . GLN A 1 94 ? 6.388 19.097 -14.833 1.00 76.12 94 GLN A O 1
ATOM 799 N N . ALA A 1 95 ? 7.650 17.914 -13.399 1.00 70.19 95 ALA A N 1
ATOM 800 C CA . ALA A 1 95 ? 7.898 19.019 -12.474 1.00 70.19 95 ALA A CA 1
ATOM 801 C C . ALA A 1 95 ? 8.787 20.123 -13.079 1.00 70.19 95 ALA A C 1
ATOM 803 O O . ALA A 1 95 ? 8.566 21.306 -12.826 1.00 70.19 95 ALA A O 1
ATOM 804 N N . HIS A 1 96 ? 9.779 19.758 -13.898 1.00 67.75 96 HIS A N 1
ATOM 805 C CA . HIS A 1 96 ? 10.660 20.716 -14.574 1.00 67.75 96 HIS A CA 1
ATOM 806 C C . HIS A 1 96 ? 10.027 21.349 -15.824 1.00 67.75 96 HIS A C 1
ATOM 808 O O . HIS A 1 96 ? 10.422 22.445 -16.207 1.00 67.75 96 HIS A O 1
ATOM 814 N N . GLY A 1 97 ? 9.034 20.698 -16.440 1.00 60.97 97 GLY A N 1
ATOM 815 C CA . GLY A 1 97 ? 8.355 21.185 -17.647 1.00 60.97 97 GLY A CA 1
ATOM 816 C C . GLY A 1 97 ? 7.283 22.259 -17.423 1.00 60.97 97 GLY A C 1
ATOM 817 O O . GLY A 1 97 ? 6.702 22.729 -18.395 1.00 60.97 97 GLY A O 1
ATOM 818 N N . SER A 1 98 ? 6.995 22.644 -16.174 1.00 55.91 98 SER A N 1
ATOM 819 C CA . SER A 1 98 ? 5.922 23.592 -15.829 1.00 55.91 98 SER A CA 1
ATOM 820 C C . SER A 1 98 ? 6.414 24.928 -15.258 1.00 55.91 98 SER A C 1
ATOM 822 O O . SER A 1 98 ? 5.654 25.603 -14.559 1.00 55.91 98 SER A O 1
ATOM 824 N N . ARG A 1 99 ? 7.678 25.305 -15.483 1.00 46.47 99 ARG A N 1
ATOM 825 C CA . ARG A 1 99 ? 8.187 26.636 -15.118 1.00 46.47 99 ARG A CA 1
ATOM 826 C C . ARG A 1 99 ? 8.242 27.519 -16.375 1.00 46.47 99 ARG A C 1
ATOM 828 O O . ARG A 1 99 ? 8.975 27.139 -17.287 1.00 46.47 99 ARG A O 1
ATOM 835 N N . PRO A 1 100 ? 7.452 28.610 -16.455 1.00 50.75 100 PRO A N 1
ATOM 836 C CA . PRO A 1 100 ? 7.589 29.605 -17.518 1.00 50.75 100 PRO A CA 1
ATOM 837 C C . PRO A 1 100 ? 8.930 30.341 -17.431 1.00 50.75 100 PRO A C 1
ATOM 839 O O . PRO A 1 100 ? 9.483 30.435 -16.307 1.00 50.75 100 PRO A O 1
#

Secondary structure (DSSP, 8-state):
--HHHHHHHHHHHH---HHHHHHHTT--HHHHH------TTHHHHHHHHHHHHHTTT--HHHHHHHHHHTTTTTTTTTT--TT--S-HHHHHHHHHTT--

Solvent-accessible surface area (backbone atoms only — not comparable to full-atom values): 6177 Å² total; per-residue (Å²): 134,66,72,56,60,58,42,53,50,49,26,68,76,66,74,43,54,70,68,59,40,23,62,76,67,72,42,62,60,66,70,64,67,60,68,92,70,78,66,82,53,54,56,60,54,50,51,53,49,51,52,36,68,78,34,73,88,50,54,72,66,63,49,53,53,52,40,50,75,40,35,56,80,72,49,50,79,77,76,51,72,86,82,67,86,64,51,51,52,56,47,51,53,55,64,65,70,72,66,132

Foldseek 3Di:
DDPLVQLVVCCVVVVDDSVVSCVVVVHDVCSNPDDDDDDLCPLVVVVLVVVCVVPVPDDPVVSVVVLVVQVNPPQVPPPDDRPDNDGSNRVVVVVVVPDD

Mean predicted aligned error: 10.78 Å